Protein AF-A0A7W0CCF0-F1 (afdb_monomer)

Solvent-accessible surface area (backbone atoms only — not comparable to full-atom values): 2666 Å² total; per-residue (Å²): 139,82,81,82,85,68,100,53,98,37,67,46,73,50,74,79,54,98,42,38,34,37,38,29,32,55,53,97,92,42,83,40,78,77,41,78,46,77,60,129

Secondary structure (DSSP, 8-state):
-----SS-TTEEEEE-SSSEEEEEEEETTEEEEEEEEE--

Structure (mmCIF, N/CA/C/O backbone):
data_AF-A0A7W0CCF0-F1
#
_entry.id   AF-A0A7W0CCF0-F1
#
loop_
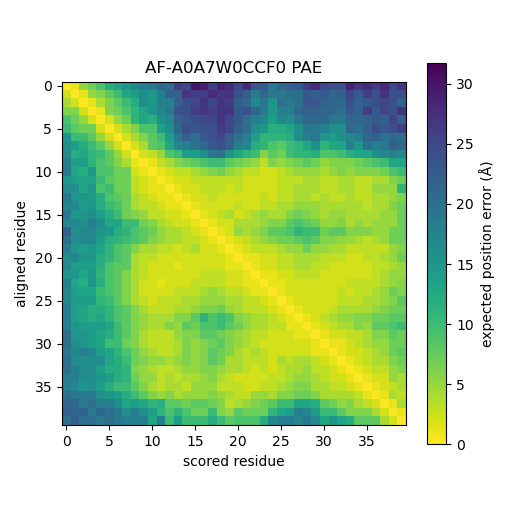_atom_site.group_PDB
_atom_site.id
_atom_site.type_symbol
_atom_site.label_atom_id
_atom_site.label_alt_id
_atom_site.label_comp_id
_atom_site.label_asym_id
_atom_site.label_entity_id
_atom_site.label_seq_id
_atom_site.pdbx_PDB_ins_code
_atom_site.Cartn_x
_atom_site.Cartn_y
_atom_site.Cartn_z
_atom_site.occupancy
_atom_site.B_iso_or_equiv
_atom_site.auth_seq_id
_atom_site.auth_comp_id
_atom_site.auth_asym_id
_atom_site.auth_atom_id
_atom_site.pdbx_PDB_model_num
ATOM 1 N N . MET A 1 1 ? 14.113 2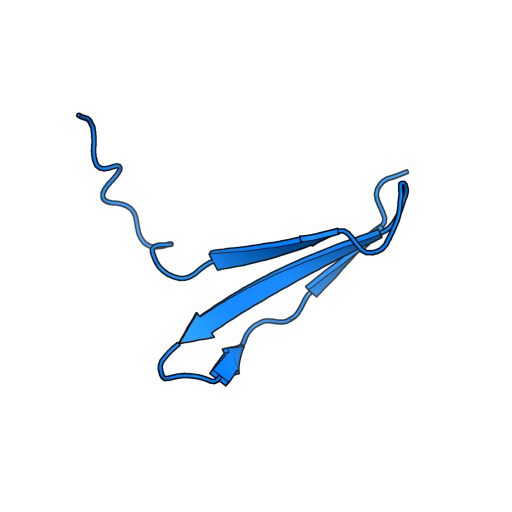1.348 -4.470 1.00 38.91 1 MET A N 1
ATOM 2 C CA . MET A 1 1 ? 13.602 20.294 -5.373 1.00 38.91 1 MET A CA 1
ATOM 3 C C . MET A 1 1 ? 14.509 19.099 -5.182 1.00 38.91 1 MET A C 1
ATOM 5 O O . MET A 1 1 ? 15.585 19.080 -5.762 1.00 38.91 1 MET A O 1
ATOM 9 N N . GLU A 1 2 ? 14.139 18.164 -4.314 1.00 39.41 2 GLU A N 1
ATOM 10 C CA . GLU A 1 2 ? 14.982 17.003 -4.017 1.00 39.41 2 GLU A CA 1
ATOM 11 C C . GLU A 1 2 ? 14.223 15.739 -4.409 1.00 39.41 2 GLU A C 1
ATOM 13 O O . GLU A 1 2 ? 13.249 15.348 -3.772 1.00 39.41 2 GLU A O 1
ATOM 18 N N . ARG A 1 3 ? 14.638 15.148 -5.535 1.00 45.75 3 ARG A N 1
ATOM 19 C CA . ARG A 1 3 ? 14.228 13.806 -5.942 1.00 45.75 3 ARG A CA 1
ATOM 20 C C . ARG A 1 3 ? 15.015 12.821 -5.088 1.00 45.75 3 ARG A C 1
ATOM 22 O O . ARG A 1 3 ? 16.217 12.665 -5.300 1.00 45.75 3 ARG A O 1
ATOM 29 N N . LEU A 1 4 ? 14.344 12.144 -4.163 1.00 52.19 4 LEU A N 1
ATOM 30 C CA . LEU A 1 4 ? 14.888 10.932 -3.560 1.00 52.19 4 LEU A CA 1
ATOM 31 C C . LEU A 1 4 ? 14.832 9.822 -4.616 1.00 52.19 4 LEU A C 1
ATOM 33 O O . LEU A 1 4 ? 13.849 9.103 -4.744 1.00 52.19 4 LEU A O 1
ATOM 37 N N . LYS A 1 5 ? 15.906 9.739 -5.410 1.00 54.28 5 LYS A N 1
ATOM 38 C CA . LYS A 1 5 ? 16.301 8.527 -6.130 1.00 54.28 5 LYS A CA 1
ATOM 39 C C . LYS A 1 5 ? 16.462 7.417 -5.093 1.00 54.28 5 LYS A C 1
ATOM 41 O O . LYS A 1 5 ? 17.392 7.472 -4.292 1.00 54.28 5 LYS A O 1
ATOM 46 N N . GLY A 1 6 ? 15.578 6.433 -5.108 1.00 51.53 6 GLY A N 1
ATOM 47 C CA . GLY A 1 6 ? 15.709 5.261 -4.252 1.00 51.53 6 GLY A CA 1
ATOM 48 C C . GLY A 1 6 ? 14.542 4.308 -4.437 1.00 51.53 6 GLY A C 1
ATOM 49 O O . GLY A 1 6 ? 13.570 4.415 -3.702 1.00 51.53 6 GLY A O 1
ATOM 50 N N . ASP A 1 7 ? 14.646 3.423 -5.431 1.00 54.12 7 ASP A N 1
ATOM 51 C CA . ASP A 1 7 ? 14.006 2.097 -5.549 1.00 54.12 7 ASP A CA 1
ATOM 52 C C . ASP A 1 7 ? 12.490 1.920 -5.318 1.00 54.12 7 ASP A C 1
ATOM 54 O O . ASP A 1 7 ? 11.983 0.806 -5.400 1.00 54.12 7 ASP A O 1
ATOM 58 N N . ARG A 1 8 ? 11.725 2.978 -5.046 1.00 57.19 8 ARG A N 1
ATOM 59 C CA . ARG A 1 8 ? 10.296 2.894 -4.703 1.00 57.19 8 ARG A CA 1
ATOM 60 C C . ARG A 1 8 ? 9.442 3.908 -5.458 1.00 57.19 8 ARG A C 1
ATOM 62 O O . ARG A 1 8 ? 8.451 4.395 -4.923 1.00 57.19 8 ARG A O 1
ATOM 69 N N . GLU A 1 9 ? 9.791 4.220 -6.708 1.00 58.69 9 GLU A N 1
ATOM 70 C CA . GLU A 1 9 ? 9.043 5.190 -7.537 1.00 58.69 9 GLU A CA 1
ATOM 71 C C . GLU A 1 9 ? 7.609 4.751 -7.904 1.00 58.69 9 GLU A C 1
ATOM 73 O O . GLU A 1 9 ? 6.892 5.513 -8.538 1.00 58.69 9 GLU A O 1
ATOM 78 N N . ASN A 1 10 ? 7.147 3.589 -7.431 1.00 70.94 10 ASN A N 1
ATOM 79 C CA . ASN A 1 10 ? 5.832 3.035 -7.739 1.00 70.94 10 ASN A CA 1
ATOM 80 C C . ASN A 1 10 ? 5.036 2.588 -6.502 1.00 70.94 10 ASN A C 1
ATOM 82 O O . ASN A 1 10 ? 4.069 1.857 -6.658 1.00 70.94 10 ASN A O 1
ATOM 86 N N . GLN A 1 11 ? 5.402 2.969 -5.272 1.00 76.56 11 GLN A N 1
ATOM 87 C CA . GLN A 1 11 ? 4.634 2.561 -4.085 1.00 76.56 11 GLN A CA 1
ATOM 88 C C . GLN A 1 11 ? 3.519 3.558 -3.746 1.00 76.56 11 GLN A C 1
ATOM 90 O O . GLN A 1 11 ? 3.764 4.734 -3.483 1.00 76.56 11 GLN A O 1
ATOM 95 N N . TYR A 1 12 ? 2.288 3.059 -3.694 1.00 80.94 12 TYR A N 1
ATOM 96 C CA . TYR A 1 12 ? 1.076 3.804 -3.380 1.00 80.94 12 TYR A CA 1
ATOM 97 C C . TYR A 1 12 ? 0.433 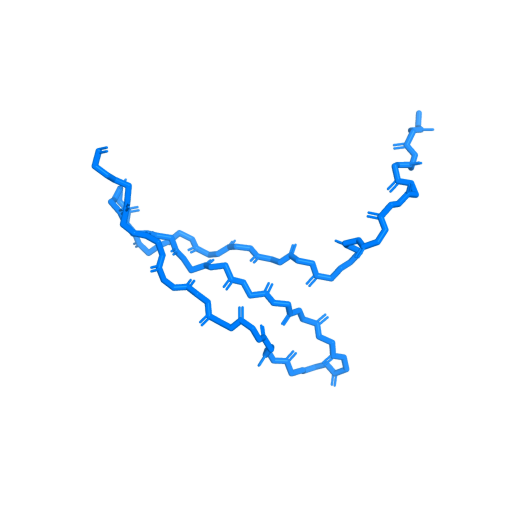3.257 -2.108 1.00 80.94 12 TYR A C 1
ATOM 99 O O . TYR A 1 12 ? 0.568 2.082 -1.766 1.00 80.94 12 TYR A O 1
ATOM 107 N N . SER A 1 13 ? -0.292 4.120 -1.392 1.00 82.06 13 SER A N 1
ATOM 108 C CA . SER A 1 13 ? -1.133 3.669 -0.286 1.00 82.06 13 SER A CA 1
ATOM 109 C C . SER A 1 13 ? -2.508 4.321 -0.313 1.00 82.06 13 SER A C 1
ATOM 111 O O . SER A 1 13 ? -2.632 5.525 -0.544 1.00 82.06 13 SER A O 1
ATOM 113 N N . ILE A 1 14 ? -3.541 3.521 -0.058 1.00 84.25 14 ILE A N 1
ATOM 114 C CA . ILE A 1 14 ? -4.931 3.964 0.059 1.00 84.25 14 ILE A CA 1
ATOM 115 C C . ILE A 1 14 ? -5.380 3.736 1.496 1.00 84.25 14 ILE A C 1
ATOM 117 O O . ILE A 1 14 ? -5.244 2.646 2.051 1.00 84.25 14 ILE A O 1
ATOM 121 N N . ARG A 1 15 ? -5.929 4.781 2.113 1.00 85.69 15 ARG A N 1
ATOM 122 C CA . ARG A 1 15 ? -6.518 4.688 3.447 1.00 85.69 15 ARG A CA 1
ATOM 123 C C . ARG A 1 15 ? -7.981 4.277 3.319 1.00 85.69 15 ARG A C 1
ATOM 125 O O . ARG A 1 15 ? -8.751 5.011 2.708 1.00 85.69 15 ARG A O 1
ATOM 132 N N . I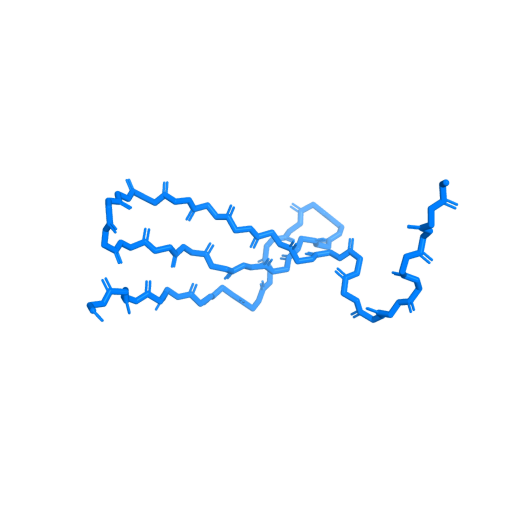LE A 1 16 ? -8.355 3.140 3.908 1.00 82.88 16 ILE A N 1
ATOM 133 C CA . ILE A 1 16 ? -9.755 2.685 3.921 1.00 82.88 16 ILE A CA 1
ATOM 134 C C . ILE A 1 16 ? -10.513 3.377 5.056 1.00 82.88 16 ILE A C 1
ATOM 136 O O . ILE A 1 16 ? -11.610 3.888 4.857 1.00 82.88 16 ILE A O 1
ATOM 140 N N . ASN A 1 17 ? -9.927 3.420 6.255 1.00 84.44 17 ASN A N 1
ATOM 141 C CA . ASN A 1 17 ? -10.494 4.116 7.410 1.00 84.44 17 ASN A CA 1
ATOM 142 C C . ASN A 1 17 ? -9.382 4.515 8.405 1.00 84.44 17 ASN A C 1
ATOM 144 O O . ASN A 1 17 ? -8.199 4.533 8.058 1.00 84.44 17 ASN A O 1
ATOM 148 N N . GLN A 1 18 ? -9.748 4.895 9.633 1.00 82.19 18 GLN A N 1
ATOM 149 C CA . GLN A 1 18 ? -8.768 5.305 10.648 1.00 82.19 18 GLN A CA 1
ATOM 150 C C . GLN A 1 18 ? -7.784 4.184 11.023 1.00 82.19 18 GLN A C 1
ATOM 152 O O . GLN A 1 18 ? -6.672 4.499 11.437 1.00 82.19 18 GLN A O 1
ATOM 157 N N . GLN A 1 19 ? -8.163 2.926 10.794 1.00 81.75 19 GLN A N 1
ATOM 158 C CA . GLN A 1 19 ? -7.462 1.733 11.250 1.00 81.75 19 GLN A CA 1
ATOM 159 C C . GLN A 1 19 ? -6.779 0.950 10.110 1.00 81.75 19 GLN A C 1
ATOM 161 O O . GLN A 1 19 ? -5.706 0.398 10.310 1.00 81.75 19 GLN A O 1
ATOM 166 N N . TYR A 1 20 ? -7.321 0.964 8.888 1.00 82.69 20 TYR A N 1
ATOM 167 C CA . TYR A 1 20 ? -6.789 0.176 7.768 1.00 82.69 20 TYR A CA 1
ATOM 168 C C . TYR A 1 20 ? -6.150 1.030 6.670 1.00 82.69 20 TYR A C 1
ATOM 170 O O . TYR A 1 20 ? -6.721 2.024 6.192 1.00 82.69 20 TYR A O 1
ATOM 178 N N . ARG A 1 21 ? -4.989 0.568 6.198 1.00 87.44 21 ARG A N 1
ATOM 179 C CA . ARG A 1 21 ? -4.284 1.086 5.023 1.00 87.44 21 ARG A CA 1
ATOM 180 C C . ARG A 1 21 ? -3.923 -0.067 4.090 1.00 87.44 21 ARG A C 1
ATOM 182 O O . ARG A 1 21 ? -3.431 -1.093 4.538 1.00 87.44 21 ARG A O 1
ATOM 189 N N . ILE A 1 22 ? -4.151 0.131 2.797 1.00 86.8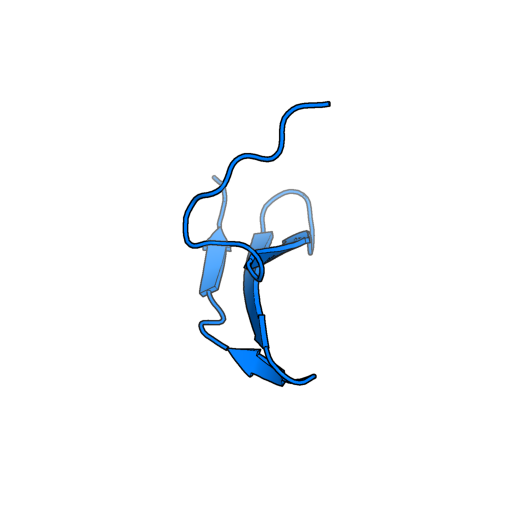8 22 ILE A N 1
ATOM 190 C CA . ILE A 1 22 ? -3.627 -0.741 1.747 1.00 86.88 22 ILE A CA 1
ATOM 191 C C . ILE A 1 22 ? -2.355 -0.098 1.214 1.00 86.88 22 ILE A C 1
ATOM 193 O O . ILE A 1 22 ? -2.390 1.074 0.837 1.00 86.88 22 ILE A O 1
ATOM 197 N N . CYS A 1 23 ? -1.269 -0.852 1.157 1.00 87.94 23 CYS A N 1
ATOM 198 C CA . CYS A 1 23 ? -0.035 -0.495 0.469 1.00 87.94 23 CYS A CA 1
ATOM 199 C C . CYS A 1 23 ? 0.097 -1.386 -0.769 1.00 87.94 23 CYS A C 1
ATOM 201 O O . CYS A 1 23 ? -0.144 -2.584 -0.685 1.00 87.94 23 CYS A O 1
ATOM 203 N N . PHE A 1 24 ? 0.428 -0.812 -1.921 1.00 87.75 24 PHE A N 1
ATOM 204 C CA . PHE A 1 24 ? 0.624 -1.568 -3.158 1.00 87.75 24 PHE A CA 1
ATOM 205 C C . PHE A 1 24 ? 1.642 -0.875 -4.055 1.00 87.75 24 PHE A C 1
ATOM 207 O O . PHE A 1 24 ? 1.865 0.332 -3.955 1.00 87.75 24 PHE A O 1
ATOM 214 N N . LEU A 1 25 ? 2.255 -1.639 -4.946 1.00 87.81 25 LEU A N 1
ATOM 215 C CA . LEU A 1 25 ? 3.045 -1.122 -6.051 1.00 87.81 25 LEU A CA 1
ATOM 216 C C . LEU A 1 25 ? 2.141 -0.910 -7.266 1.00 87.81 25 LEU A C 1
ATOM 218 O O . LEU A 1 25 ? 1.280 -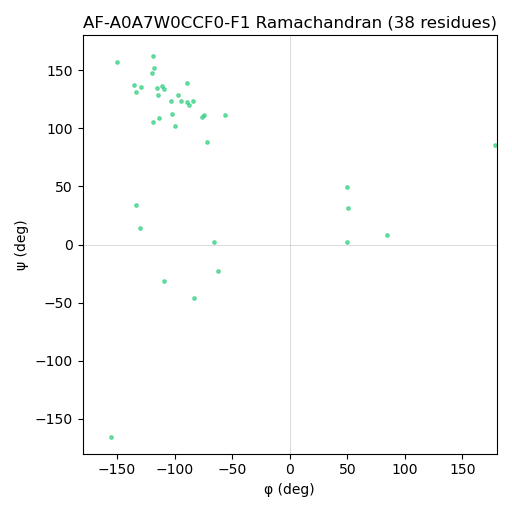1.734 -7.545 1.00 87.81 25 LEU A O 1
ATOM 222 N N . TRP A 1 26 ? 2.321 0.185 -7.991 1.00 82.94 26 TRP A N 1
ATOM 223 C CA . TRP A 1 26 ? 1.617 0.457 -9.237 1.00 82.94 26 TRP A CA 1
ATOM 224 C C . TRP A 1 26 ? 2.607 0.452 -10.391 1.00 82.94 26 TRP A C 1
ATOM 226 O O . TRP A 1 26 ? 3.418 1.364 -10.527 1.00 82.94 26 TRP A O 1
ATOM 236 N N . GLU A 1 27 ? 2.531 -0.570 -11.232 1.00 83.75 27 GLU A N 1
ATOM 237 C CA . GLU A 1 27 ? 3.436 -0.749 -12.360 1.00 83.75 27 GLU A CA 1
ATOM 238 C C . GLU A 1 27 ? 2.630 -1.109 -13.608 1.00 83.75 27 GLU A C 1
ATOM 240 O O . GLU A 1 27 ? 1.727 -1.940 -13.557 1.00 83.75 27 GLU A O 1
ATOM 245 N N . GLU A 1 28 ? 2.896 -0.420 -14.721 1.00 84.06 28 GLU A N 1
ATOM 246 C CA . GLU A 1 28 ? 2.242 -0.648 -16.022 1.00 84.06 28 GLU A CA 1
ATOM 247 C C . GLU A 1 28 ? 0.695 -0.695 -15.987 1.00 84.06 28 GLU A C 1
ATOM 249 O O . GLU A 1 28 ? 0.056 -1.369 -16.789 1.00 84.06 28 GLU A O 1
ATOM 254 N N . GLY A 1 29 ? 0.067 0.048 -15.066 1.00 83.69 29 GLY A N 1
ATOM 255 C CA . GLY A 1 29 ? -1.397 0.093 -14.922 1.00 83.69 29 GLY A CA 1
ATOM 256 C C . GLY A 1 29 ? -1.989 -1.037 -14.074 1.00 83.69 29 GLY A C 1
ATOM 257 O O . GLY A 1 29 ? -3.212 -1.168 -13.996 1.00 83.69 29 GLY A O 1
ATOM 258 N N . HIS A 1 30 ? -1.136 -1.825 -13.422 1.00 83.31 30 HIS A N 1
ATOM 259 C CA . HIS A 1 30 ? -1.509 -2.927 -12.549 1.00 83.31 30 HIS A CA 1
ATOM 260 C C . HIS A 1 30 ? -1.002 -2.703 -11.121 1.00 83.31 30 HIS A C 1
ATOM 262 O O . HIS A 1 30 ? 0.044 -2.094 -10.893 1.00 83.31 30 HIS A O 1
ATOM 268 N N . ALA A 1 31 ? -1.768 -3.205 -10.150 1.00 84.88 31 ALA A N 1
ATOM 269 C CA . ALA A 1 31 ? -1.395 -3.181 -8.742 1.00 84.88 31 ALA A CA 1
ATOM 270 C C . ALA A 1 31 ? -0.702 -4.496 -8.354 1.00 84.88 31 ALA A C 1
ATOM 272 O O . ALA A 1 31 ? -1.284 -5.571 -8.501 1.00 84.88 31 ALA A O 1
ATOM 273 N N . TYR A 1 32 ? 0.514 -4.394 -7.832 1.00 84.56 32 TYR A N 1
ATOM 274 C CA . TYR A 1 32 ? 1.353 -5.497 -7.368 1.00 84.56 32 TYR A CA 1
ATOM 275 C C . TYR A 1 32 ? 1.648 -5.358 -5.872 1.00 84.56 32 TYR A C 1
ATOM 277 O O . TYR A 1 32 ? 1.483 -4.276 -5.312 1.00 84.56 32 TYR A O 1
ATOM 285 N N . GLU A 1 33 ? 2.081 -6.444 -5.220 1.00 82.38 33 GLU A N 1
ATOM 286 C CA . GLU A 1 33 ? 2.498 -6.444 -3.804 1.00 82.38 33 GLU A CA 1
ATOM 287 C C . GLU A 1 33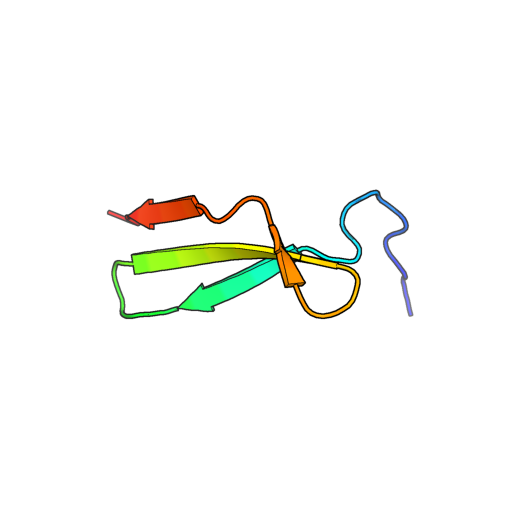 ? 1.469 -5.768 -2.872 1.00 82.38 33 GLU A C 1
ATOM 289 O O . GLU A 1 33 ? 1.790 -4.862 -2.104 1.00 82.38 33 GLU A O 1
ATOM 294 N N . ILE A 1 34 ? 0.195 -6.164 -3.001 1.00 81.75 34 ILE A N 1
ATOM 295 C CA . ILE A 1 34 ? -0.914 -5.594 -2.227 1.00 81.75 34 ILE A CA 1
ATOM 296 C C . ILE A 1 34 ? -0.854 -6.131 -0.794 1.00 81.75 34 ILE A C 1
ATOM 298 O O . ILE A 1 34 ? -1.146 -7.300 -0.546 1.00 81.75 34 ILE A O 1
ATOM 302 N N . GLU A 1 35 ? -0.542 -5.253 0.152 1.00 85.81 35 GLU A N 1
ATOM 303 C CA . GLU A 1 35 ? -0.527 -5.541 1.582 1.00 85.81 35 GLU A CA 1
ATOM 304 C C . GLU A 1 35 ? -1.594 -4.711 2.306 1.00 85.81 35 GLU A C 1
ATOM 306 O O . GLU A 1 35 ? -1.735 -3.506 2.081 1.00 85.81 35 GLU A O 1
ATOM 311 N N . ILE A 1 36 ? -2.353 -5.355 3.194 1.00 82.38 36 ILE A N 1
ATOM 312 C CA . ILE A 1 36 ? -3.302 -4.681 4.085 1.00 82.38 36 ILE A CA 1
ATOM 313 C C . ILE A 1 36 ? -2.659 -4.605 5.463 1.00 82.38 36 ILE A C 1
ATOM 315 O O . ILE A 1 36 ? -2.490 -5.626 6.128 1.00 82.38 36 ILE A O 1
ATOM 319 N N . THR A 1 37 ? -2.332 -3.395 5.901 1.00 77.94 37 THR A N 1
ATOM 320 C CA . THR A 1 37 ? -1.776 -3.150 7.231 1.00 77.94 37 THR A CA 1
ATOM 321 C C . THR A 1 37 ? -2.872 -2.584 8.141 1.00 77.94 37 THR A C 1
ATOM 323 O O . THR A 1 37 ? -3.488 -1.559 7.824 1.00 77.94 37 THR A O 1
ATOM 326 N N . ASP A 1 38 ? -3.124 -3.258 9.267 1.00 79.94 38 ASP A N 1
ATOM 327 C CA . ASP A 1 38 ? -3.916 -2.731 10.387 1.00 79.94 38 ASP A CA 1
ATOM 328 C C . ASP A 1 38 ? -2.985 -1.889 11.263 1.00 7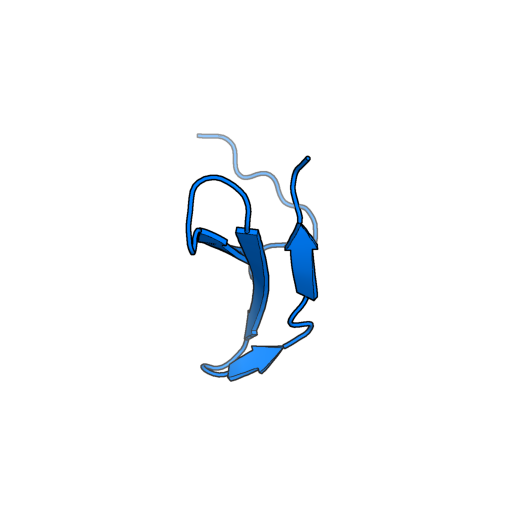9.94 38 ASP A C 1
ATOM 330 O O . ASP A 1 38 ? -1.924 -2.348 11.688 1.00 79.94 38 ASP A O 1
ATOM 334 N N . TYR A 1 39 ? -3.347 -0.629 11.468 1.00 61.88 39 TYR A N 1
ATOM 335 C CA . TYR A 1 39 ? -2.681 0.258 12.405 1.00 61.88 39 TYR A CA 1
ATOM 336 C C . TYR A 1 39 ? -3.523 0.291 13.684 1.00 61.88 39 TYR A C 1
ATOM 338 O O . TYR A 1 39 ? -4.558 0.962 13.716 1.00 61.88 39 TYR A O 1
ATOM 346 N N . HIS A 1 40 ? -3.076 -0.444 14.705 1.00 67.38 40 HIS A N 1
ATOM 347 C CA . HIS A 1 40 ? -3.526 -0.329 16.096 1.00 67.38 40 HIS A CA 1
ATOM 348 C C . HIS A 1 40 ? -2.490 0.434 16.922 1.00 67.38 40 HIS A C 1
ATOM 350 O O . HIS A 1 40 ? -1.282 0.141 16.761 1.00 67.38 40 HIS A O 1
#

Foldseek 3Di:
DDDPPDDQPFWDWDDPDPFWIWIFGADPNDTHPTDIDGDD

Mean predicted aligned error: 8.54 Å

InterPro domains:
  IPR007711 Toxin HigB-1 [PF05015] (1-40)
  IPR007711 Toxin HigB-1 [PTHR40266] 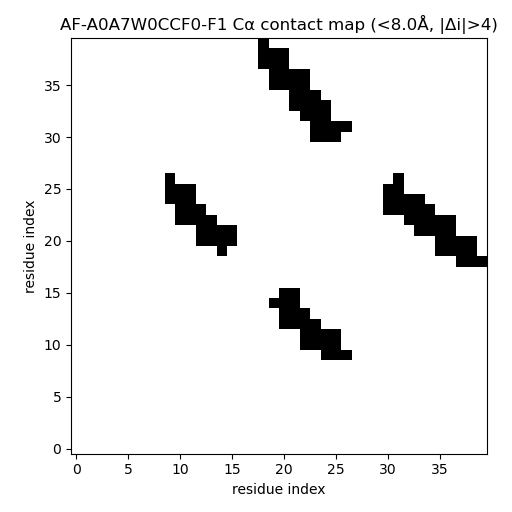(1-40)
  IPR035093 Toxin-antitoxin system, RelE/ParE toxin domain superfamily [G3DSA:3.30.2310.20] (1-40)
  IPR035093 Toxin-antitoxin system, RelE/ParE toxin domain superfamily [SSF143011] (2-40)

Radius of gyration: 12.18 Å; Cα contacts (8 Å, |Δi|>4): 55; chains: 1; bounding box: 27×27×32 Å

Organism: NCBI:txid332175

Nearest PDB structures (foldseek):
  6f8s-assembly1_B  TM=7.532E-01  e=4.702E-03  Pseudomonas putida KT2440
  1stz-assembly1_C  TM=7.612E-01  e=1.121E+00  Thermotoga maritima
  1stz-assembly1_A  TM=7.653E-01  e=1.442E+00  Thermotoga maritima
  5ezn-assembly2_G  TM=6.536E-01  e=1.636E+00  Plasmodium falciparum 3D7
  7cyb-assembly1_A  TM=7.854E-01  e=6.955E+00  Saimiri boliviensis boliviensis

pLDDT: mean 74.77, std 14.52, range [38.91, 87.94]

Sequence (40 aa):
MERLKGDRENQYSIRINQQYRICFLWEEGHAYEIEITDYH